Protein AF-A0A2D4RX57-F1 (afdb_monomer)

Foldseek 3Di:
DFFKFKKWALLVVLLVCLCDPVCVVVVVDVHRDDPPDDPVVSSVVVVVLFQVQKWKDFPNHTFRKDWDDWADDPDSVGTIITTITGDDDPPDTPDMDIGTRPSRPDMDDDTDDTDDDDD

Radius of gyration: 15.88 Å; Cα contacts (8 Å, |Δi|>4): 182; chains: 1; bounding box: 38×21×51 Å

Structure (mmCIF, N/CA/C/O backbone):
data_AF-A0A2D4RX57-F1
#
_entry.id   AF-A0A2D4RX57-F1
#
loop_
_atom_site.group_PDB
_atom_site.id
_atom_site.type_symbol
_atom_site.label_atom_id
_atom_site.label_alt_id
_atom_site.label_comp_id
_atom_site.label_asym_id
_atom_site.label_entity_id
_atom_site.label_seq_id
_atom_site.pdbx_PDB_ins_code
_atom_site.Cartn_x
_atom_site.Cartn_y
_atom_site.Cartn_z
_atom_site.occupancy
_atom_site.B_iso_or_equiv
_atom_site.auth_seq_id
_atom_site.auth_comp_id
_atom_site.auth_asym_id
_atom_site.auth_atom_id
_atom_site.pdbx_PDB_model_num
ATOM 1 N N . MET A 1 1 ? -5.435 3.774 20.067 1.00 35.41 1 MET A N 1
ATOM 2 C CA . MET A 1 1 ? -4.399 4.128 19.073 1.00 35.41 1 MET A CA 1
ATOM 3 C C . MET A 1 1 ? -4.013 2.849 18.359 1.00 35.41 1 MET A C 1
ATOM 5 O O . MET A 1 1 ? -3.369 2.008 18.969 1.00 35.41 1 MET A O 1
ATOM 9 N N . VAL A 1 2 ? -4.481 2.662 17.129 1.00 37.44 2 VAL A N 1
ATOM 10 C CA . VAL A 1 2 ? -4.182 1.459 16.347 1.00 37.44 2 VAL A CA 1
ATOM 11 C C . VAL A 1 2 ? -2.914 1.733 15.539 1.00 37.44 2 VAL A C 1
ATOM 13 O O . VAL A 1 2 ? -2.815 2.758 14.877 1.00 37.44 2 VAL A O 1
ATOM 16 N N . ARG A 1 3 ? -1.916 0.858 15.657 1.00 35.69 3 ARG A N 1
ATOM 17 C CA . ARG A 1 3 ? -0.749 0.808 14.766 1.00 35.69 3 ARG A CA 1
ATOM 18 C C . ARG A 1 3 ? -0.836 -0.504 14.000 1.00 35.69 3 ARG A C 1
ATOM 20 O O . ARG A 1 3 ? -1.137 -1.524 14.620 1.00 35.69 3 ARG A O 1
ATOM 27 N N . GLN A 1 4 ? -0.638 -0.472 12.687 1.00 41.41 4 GLN A N 1
ATOM 28 C CA . GLN A 1 4 ? -0.703 -1.657 11.831 1.00 41.41 4 GLN A CA 1
ATOM 29 C C . GLN A 1 4 ? 0.483 -1.689 10.863 1.00 41.41 4 GLN A C 1
ATOM 31 O O . GLN A 1 4 ? 1.049 -0.656 10.518 1.00 41.41 4 GLN A O 1
ATOM 36 N N . ASN A 1 5 ? 0.903 -2.914 10.546 1.00 42.28 5 ASN A N 1
ATOM 37 C CA . ASN A 1 5 ? 2.251 -3.268 10.121 1.00 42.28 5 ASN A CA 1
ATOM 38 C C . ASN A 1 5 ? 2.381 -3.569 8.618 1.00 42.28 5 ASN A C 1
ATOM 40 O O . ASN A 1 5 ? 1.420 -3.713 7.872 1.00 42.28 5 ASN A O 1
ATOM 44 N N . PHE A 1 6 ? 3.658 -3.638 8.266 1.00 36.25 6 PHE A N 1
ATOM 45 C CA . PHE A 1 6 ? 4.376 -3.731 7.003 1.00 36.25 6 PHE A CA 1
ATOM 46 C C . PHE A 1 6 ? 3.762 -4.609 5.898 1.00 36.25 6 PHE A C 1
ATOM 48 O O . PHE A 1 6 ? 3.481 -5.792 6.087 1.00 36.25 6 PHE A O 1
ATOM 55 N N . SER A 1 7 ? 3.660 -4.024 4.703 1.00 44.50 7 SER A N 1
ATOM 56 C CA . SER A 1 7 ? 3.506 -4.748 3.435 1.00 44.50 7 SER A CA 1
ATOM 57 C C . SER A 1 7 ? 4.848 -4.794 2.704 1.00 44.50 7 SER A C 1
ATOM 59 O O . SER A 1 7 ? 5.542 -3.775 2.637 1.00 44.50 7 SER A O 1
ATOM 61 N N . TYR A 1 8 ? 5.209 -5.964 2.176 1.00 48.97 8 TYR A N 1
ATOM 62 C CA . TYR A 1 8 ? 6.420 -6.171 1.376 1.00 48.97 8 TYR A CA 1
ATOM 63 C C . TYR A 1 8 ? 6.091 -5.964 -0.100 1.00 48.97 8 TYR A C 1
ATOM 65 O O . TYR A 1 8 ? 5.162 -6.592 -0.607 1.00 48.97 8 TYR A O 1
ATOM 73 N N . LEU A 1 9 ? 6.853 -5.110 -0.781 1.00 57.84 9 LEU A N 1
ATOM 74 C CA . LEU A 1 9 ? 6.633 -4.761 -2.179 1.00 57.84 9 LEU A CA 1
ATOM 75 C C . LEU A 1 9 ? 7.946 -4.713 -2.960 1.00 57.84 9 LEU A C 1
ATOM 77 O O . LEU A 1 9 ? 8.847 -3.951 -2.622 1.00 57.84 9 LEU A O 1
ATOM 81 N N . TYR A 1 10 ? 8.024 -5.412 -4.090 1.00 63.34 10 TYR A N 1
ATOM 82 C CA . TYR A 1 10 ? 9.090 -5.187 -5.069 1.00 63.34 10 TYR A CA 1
ATOM 83 C C . TYR A 1 10 ? 8.766 -3.966 -5.938 1.00 63.34 10 TYR A C 1
ATOM 85 O O . TYR A 1 10 ? 8.281 -4.100 -7.062 1.00 63.34 10 TYR A O 1
ATOM 93 N N . ILE A 1 11 ? 9.029 -2.762 -5.415 1.00 66.56 11 ILE A N 1
ATOM 94 C CA . ILE A 1 11 ? 8.609 -1.505 -6.059 1.00 66.56 11 ILE A CA 1
ATOM 95 C C . ILE A 1 11 ? 9.183 -1.342 -7.474 1.00 66.56 11 ILE A C 1
ATOM 97 O O . ILE A 1 11 ? 8.511 -0.804 -8.340 1.00 66.56 11 ILE A O 1
ATOM 101 N N . GLN A 1 12 ? 10.369 -1.898 -7.738 1.00 70.06 12 GLN A N 1
ATOM 102 C CA . GLN A 1 12 ? 11.028 -1.873 -9.049 1.00 70.06 12 GLN A CA 1
ATOM 103 C C . GLN A 1 12 ? 10.311 -2.746 -10.087 1.00 70.06 12 GLN A C 1
ATOM 105 O O . GLN A 1 12 ? 10.154 -2.345 -11.237 1.00 70.06 12 GLN A O 1
ATOM 110 N N . LYS A 1 13 ? 9.825 -3.931 -9.688 1.00 74.69 13 LYS A N 1
ATOM 1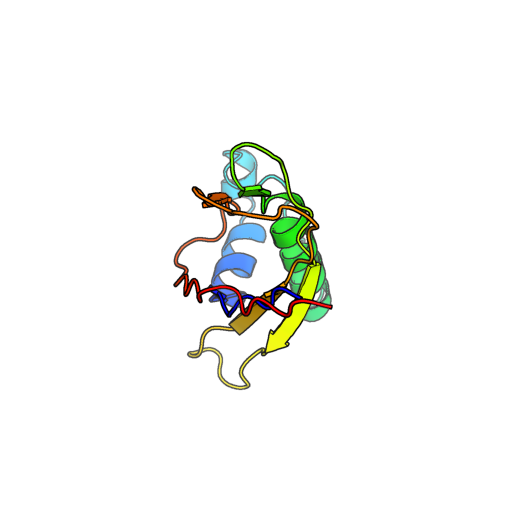11 C CA . LYS A 1 13 ? 9.012 -4.784 -10.572 1.00 74.69 13 LYS A CA 1
ATOM 112 C C . LYS A 1 13 ? 7.671 -4.124 -10.868 1.00 74.69 13 LYS A C 1
ATOM 114 O O . LYS A 1 13 ? 7.198 -4.152 -12.002 1.00 74.69 13 LYS A O 1
ATOM 119 N N . TRP A 1 14 ? 7.086 -3.497 -9.852 1.00 75.81 14 TRP A N 1
ATOM 120 C CA . TRP A 1 14 ? 5.837 -2.765 -9.992 1.00 75.81 14 TRP A CA 1
ATOM 121 C C . TRP A 1 14 ? 5.983 -1.523 -10.883 1.00 75.81 14 TRP A C 1
ATOM 123 O O . TRP A 1 14 ? 5.123 -1.257 -11.725 1.00 75.81 14 TRP A O 1
ATOM 133 N N . GLU A 1 15 ? 7.111 -0.821 -10.767 1.00 77.50 15 GLU A N 1
ATOM 134 C CA . GLU A 1 15 ? 7.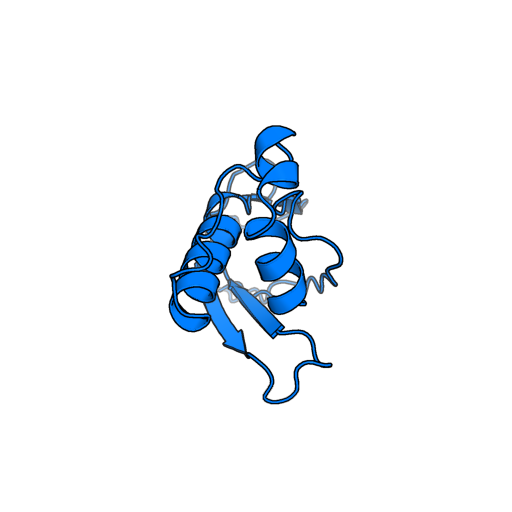506 0.280 -11.644 1.00 77.50 15 GLU A CA 1
ATOM 135 C C . GLU A 1 15 ? 7.676 -0.186 -13.088 1.00 77.50 15 GLU A C 1
ATOM 137 O O . GLU A 1 15 ? 7.096 0.413 -13.992 1.00 77.50 15 GLU A O 1
ATOM 142 N N . ALA A 1 16 ? 8.408 -1.279 -13.317 1.00 78.31 16 ALA A N 1
ATOM 143 C CA . ALA A 1 16 ? 8.586 -1.850 -14.649 1.00 78.31 16 ALA A CA 1
ATOM 144 C C . ALA A 1 16 ? 7.239 -2.202 -15.305 1.00 78.31 16 ALA A C 1
ATOM 146 O O . ALA A 1 16 ? 7.044 -1.941 -16.491 1.00 78.31 16 ALA A O 1
ATOM 147 N N . HIS A 1 17 ? 6.283 -2.718 -14.526 1.00 79.94 17 HIS A N 1
ATOM 148 C CA . HIS A 1 17 ? 4.927 -2.987 -15.003 1.00 79.94 17 HIS A CA 1
ATOM 149 C C . HIS A 1 17 ? 4.171 -1.700 -15.384 1.00 79.94 17 HIS A C 1
ATOM 151 O O . HIS A 1 17 ? 3.554 -1.649 -16.442 1.00 79.94 17 HIS A O 1
ATOM 157 N N . HIS A 1 18 ? 4.285 -0.627 -14.592 1.00 79.81 18 HIS A N 1
ATOM 158 C CA . HIS A 1 18 ? 3.659 0.673 -14.888 1.00 79.81 18 HIS A CA 1
ATOM 159 C C . HIS A 1 18 ? 4.339 1.458 -16.017 1.00 79.81 18 HIS A C 1
ATOM 161 O O . HIS A 1 18 ? 3.737 2.374 -16.576 1.00 79.81 18 HIS A O 1
ATOM 167 N N . ARG A 1 19 ? 5.580 1.121 -16.372 1.00 80.25 19 ARG A N 1
ATOM 168 C CA . ARG A 1 19 ? 6.273 1.656 -17.555 1.00 8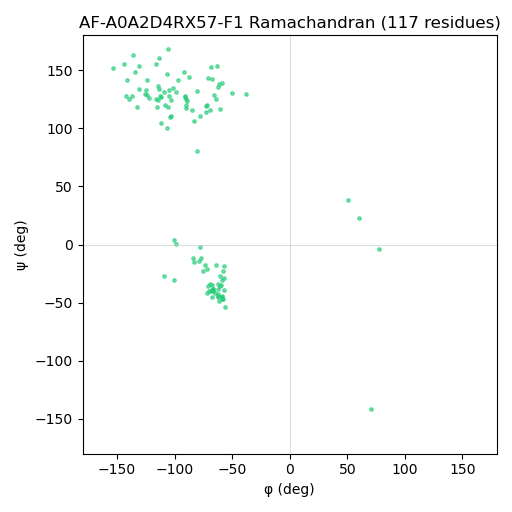0.25 19 ARG A CA 1
ATOM 169 C C . ARG A 1 19 ? 5.920 0.895 -18.838 1.00 80.25 19 ARG A C 1
ATOM 171 O O . ARG A 1 19 ? 6.238 1.364 -19.928 1.00 80.25 19 ARG A O 1
ATOM 178 N N . ASN A 1 20 ? 5.260 -0.261 -18.732 1.00 80.62 20 ASN A N 1
ATOM 179 C CA . ASN A 1 20 ? 4.856 -1.051 -19.886 1.00 80.62 20 ASN A CA 1
ATOM 180 C C . ASN A 1 20 ? 3.598 -0.453 -20.546 1.00 80.62 20 ASN A C 1
ATOM 182 O O . ASN A 1 20 ? 2.492 -0.519 -20.011 1.00 80.62 20 ASN A O 1
ATOM 186 N N . VAL A 1 21 ? 3.775 0.103 -21.745 1.00 74.12 21 VAL A N 1
ATOM 187 C CA . VAL A 1 21 ? 2.695 0.706 -22.542 1.00 74.12 21 VAL A CA 1
ATOM 188 C C . VAL A 1 21 ? 1.625 -0.320 -22.935 1.00 74.12 21 VAL A C 1
ATOM 190 O O . VAL A 1 21 ? 0.446 0.020 -22.970 1.00 74.12 21 VAL A O 1
ATOM 193 N N . GLU A 1 22 ? 1.993 -1.578 -23.180 1.00 76.81 22 GLU A N 1
ATOM 194 C CA . GLU A 1 22 ? 1.036 -2.636 -23.531 1.00 76.81 22 GLU A CA 1
ATOM 195 C C . GLU A 1 22 ? 0.114 -2.981 -22.357 1.00 76.81 22 GLU A C 1
ATOM 197 O O . GLU A 1 22 ? -1.090 -3.138 -22.554 1.00 76.81 22 GLU A O 1
ATOM 202 N N . ALA A 1 23 ? 0.645 -3.012 -21.128 1.00 71.94 23 ALA A N 1
ATOM 203 C CA . ALA A 1 23 ? -0.160 -3.221 -19.921 1.00 71.94 23 ALA A CA 1
ATOM 204 C C . ALA A 1 23 ? -1.213 -2.112 -19.753 1.00 71.94 23 ALA A C 1
ATOM 206 O O . ALA A 1 23 ? -2.347 -2.363 -19.349 1.00 71.94 23 ALA A O 1
ATOM 207 N N . TRP A 1 24 ? -0.882 -0.875 -20.122 1.00 74.38 24 TRP A N 1
ATOM 208 C CA . TRP A 1 24 ? -1.852 0.219 -20.110 1.00 74.38 24 TRP A CA 1
ATOM 209 C C . TRP A 1 24 ? -2.892 0.112 -21.220 1.00 74.38 24 TRP A C 1
ATOM 211 O O . TRP A 1 24 ? -4.078 0.326 -20.972 1.00 74.38 24 TRP A O 1
ATOM 221 N N . LEU A 1 25 ? -2.478 -0.263 -22.434 1.00 71.88 25 LEU A N 1
ATOM 222 C CA . LEU A 1 25 ? -3.402 -0.488 -23.549 1.00 71.88 25 LEU A CA 1
ATOM 223 C C . LEU A 1 25 ? -4.422 -1.590 -23.226 1.00 71.88 25 LEU A C 1
ATOM 225 O O . LEU A 1 25 ? -5.587 -1.479 -23.607 1.00 71.88 25 LEU A O 1
ATOM 229 N N . MET A 1 26 ? -4.005 -2.609 -22.472 1.00 78.44 26 MET A N 1
ATOM 230 C CA . MET A 1 26 ? -4.871 -3.682 -21.975 1.00 78.44 26 MET A CA 1
ATOM 231 C C . MET A 1 26 ? -5.721 -3.279 -20.759 1.00 78.44 26 MET A C 1
ATOM 233 O O . MET A 1 26 ? -6.577 -4.049 -20.332 1.00 78.44 26 MET A O 1
ATOM 237 N N . ARG A 1 27 ? -5.561 -2.046 -20.254 1.00 65.69 27 ARG A N 1
ATOM 238 C CA . ARG A 1 27 ? -6.170 -1.526 -19.016 1.00 65.69 27 ARG A CA 1
ATOM 239 C C . ARG A 1 27 ? -5.778 -2.304 -17.761 1.00 65.69 27 ARG A C 1
ATOM 241 O O . ARG A 1 27 ? -6.482 -2.226 -16.755 1.00 65.69 27 ARG A O 1
ATOM 248 N N . ASP A 1 28 ? -4.653 -3.006 -17.807 1.00 66.94 28 ASP A N 1
ATOM 249 C CA . ASP A 1 28 ? -4.100 -3.666 -16.632 1.00 66.94 28 ASP A CA 1
ATOM 250 C C . ASP A 1 28 ? -3.547 -2.622 -15.660 1.00 66.94 28 ASP A C 1
ATOM 252 O O . ASP A 1 28 ? -3.743 -2.758 -14.459 1.00 66.94 28 ASP A O 1
ATOM 256 N N . VAL A 1 29 ? -2.958 -1.528 -16.162 1.00 67.94 29 VAL A N 1
ATOM 257 C CA . VAL A 1 29 ? -2.568 -0.353 -15.360 1.00 67.94 29 VAL A CA 1
ATOM 258 C C . VAL A 1 29 ? -3.385 0.880 -15.759 1.00 67.94 29 VAL A C 1
ATOM 260 O O . VAL A 1 29 ? -3.575 1.155 -16.940 1.00 67.94 29 VAL A O 1
ATOM 263 N N . GLU A 1 30 ? -3.862 1.662 -14.784 1.00 67.06 30 GLU A N 1
ATOM 264 C CA . GLU A 1 30 ? -4.678 2.866 -15.048 1.00 67.06 30 GLU A CA 1
ATOM 265 C C . GLU A 1 30 ? -3.847 4.059 -15.555 1.00 67.06 30 GLU A C 1
ATOM 267 O O . GLU A 1 30 ? -4.374 4.959 -16.212 1.00 67.06 30 GLU A O 1
ATOM 272 N N . LYS A 1 31 ? -2.538 4.072 -15.269 1.00 69.12 31 LYS A N 1
ATOM 273 C CA . LYS A 1 31 ? -1.619 5.167 -15.602 1.00 69.12 31 LYS A CA 1
ATOM 274 C C . LYS A 1 31 ? -0.256 4.614 -16.021 1.00 69.12 31 LYS A C 1
ATOM 276 O O . LYS A 1 31 ? 0.343 3.848 -15.272 1.00 69.12 31 LYS A O 1
ATOM 281 N N . VAL A 1 32 ? 0.247 5.047 -17.181 1.00 76.88 32 VAL A N 1
ATOM 282 C CA . VAL A 1 32 ? 1.634 4.775 -17.602 1.00 76.88 32 VAL A CA 1
ATOM 283 C C . VAL A 1 32 ? 2.570 5.760 -16.928 1.00 76.88 32 VAL A C 1
ATOM 285 O O . VAL A 1 32 ? 2.351 6.973 -16.962 1.00 76.88 32 VAL A O 1
ATOM 288 N N . ILE A 1 33 ? 3.647 5.239 -16.357 1.00 78.50 33 ILE A N 1
ATOM 289 C CA . ILE A 1 33 ? 4.786 6.039 -15.929 1.00 78.50 33 ILE A CA 1
ATOM 290 C C . ILE A 1 33 ? 5.713 6.234 -17.135 1.00 78.50 33 ILE A C 1
ATOM 292 O O . ILE A 1 33 ? 6.272 5.270 -17.653 1.00 78.50 33 ILE A O 1
ATOM 296 N N . SER A 1 34 ? 5.877 7.481 -17.592 1.00 74.19 34 SER A N 1
ATOM 297 C CA . SER A 1 34 ? 6.768 7.806 -18.719 1.00 74.19 34 SER A CA 1
ATOM 298 C C . SER A 1 34 ? 8.210 7.385 -18.428 1.00 74.19 34 SER A C 1
ATOM 300 O O . SER A 1 34 ? 8.713 7.624 -17.332 1.00 74.19 34 SER A O 1
ATOM 302 N N . SER A 1 35 ? 8.910 6.819 -19.415 1.00 72.56 35 SER A N 1
ATOM 303 C CA . SER A 1 35 ? 10.341 6.478 -19.332 1.00 72.56 35 SER A CA 1
ATOM 304 C C . SER A 1 35 ? 11.246 7.672 -19.007 1.00 72.56 35 SER A C 1
ATOM 306 O O . SER A 1 35 ? 12.370 7.470 -18.565 1.00 72.56 35 SER A O 1
ATOM 308 N N . GLU A 1 36 ? 10.762 8.899 -19.205 1.00 74.94 36 GLU A N 1
ATOM 309 C CA . GLU A 1 36 ? 11.531 10.134 -19.022 1.00 74.94 36 GLU A CA 1
ATOM 310 C C . GLU A 1 36 ? 11.594 10.620 -17.567 1.00 74.94 36 GLU A C 1
ATOM 312 O O . GLU A 1 36 ? 12.434 11.459 -17.245 1.00 74.94 36 GLU A O 1
ATOM 317 N N . ILE A 1 37 ? 10.735 10.104 -16.677 1.00 78.25 37 ILE A N 1
ATOM 318 C CA . ILE A 1 37 ? 10.748 10.510 -15.265 1.00 78.25 37 ILE A CA 1
ATOM 319 C C . ILE A 1 37 ? 11.720 9.668 -14.439 1.00 78.25 37 ILE A C 1
ATOM 321 O O . ILE A 1 37 ? 11.852 8.452 -14.636 1.00 78.25 37 ILE A O 1
ATOM 325 N N . SER A 1 38 ? 12.361 10.313 -13.465 1.00 78.50 38 SER A N 1
ATOM 326 C CA . SER A 1 38 ? 13.333 9.668 -12.582 1.00 78.50 38 SER A CA 1
ATOM 327 C C . SER A 1 38 ? 12.693 8.557 -11.740 1.00 78.50 38 SER A C 1
ATOM 329 O O . SER A 1 38 ? 11.510 8.619 -11.400 1.00 78.50 38 SER A O 1
ATOM 331 N N . SER A 1 39 ? 13.475 7.557 -11.320 1.00 70.62 39 SER A N 1
ATOM 332 C CA . SER A 1 39 ? 12.987 6.477 -10.440 1.00 70.62 39 SER A CA 1
ATOM 333 C C . SER A 1 39 ? 12.396 7.003 -9.126 1.00 70.62 39 SER A C 1
ATOM 335 O O . SER A 1 39 ? 11.474 6.411 -8.567 1.00 70.62 39 SER A O 1
ATOM 337 N N . LYS A 1 40 ? 12.877 8.156 -8.640 1.00 71.44 40 LYS A N 1
ATOM 338 C CA . LYS A 1 40 ? 12.326 8.823 -7.454 1.00 71.44 40 LYS A CA 1
ATOM 339 C C . LYS A 1 40 ? 10.910 9.349 -7.706 1.00 71.44 40 LYS A C 1
ATOM 341 O O . LYS A 1 40 ? 10.032 9.148 -6.874 1.00 71.44 40 LYS A O 1
ATOM 346 N N . GLU A 1 41 ? 10.677 10.004 -8.840 1.00 74.75 41 GLU A N 1
ATOM 347 C CA . GLU A 1 41 ? 9.345 10.493 -9.226 1.00 74.75 41 GLU A CA 1
ATOM 348 C C . GLU A 1 41 ? 8.389 9.338 -9.534 1.00 74.75 41 GLU A C 1
ATOM 350 O O . GLU A 1 41 ? 7.238 9.362 -9.100 1.00 74.75 41 GLU A O 1
ATOM 355 N N . ALA A 1 42 ? 8.880 8.295 -10.207 1.00 75.88 42 ALA A N 1
ATOM 356 C CA . ALA A 1 42 ? 8.127 7.071 -10.452 1.00 75.88 42 ALA A CA 1
ATOM 357 C C . ALA A 1 42 ? 7.681 6.409 -9.144 1.00 75.88 42 ALA A C 1
ATOM 359 O O . ALA A 1 42 ? 6.507 6.081 -8.991 1.00 75.88 42 ALA A O 1
ATOM 360 N N . SER A 1 43 ? 8.585 6.303 -8.166 1.00 74.19 43 SER A N 1
ATOM 361 C CA . SER A 1 43 ? 8.262 5.786 -6.834 1.00 74.19 43 SER A CA 1
ATOM 362 C C . SER A 1 43 ? 7.164 6.610 -6.157 1.00 74.19 43 SER A C 1
ATOM 364 O O . SER A 1 43 ? 6.221 6.031 -5.629 1.00 74.19 43 SER A O 1
ATOM 366 N N . THR A 1 44 ? 7.226 7.945 -6.215 1.00 77.06 44 THR A N 1
ATOM 367 C CA . THR A 1 44 ? 6.168 8.819 -5.671 1.00 77.06 44 THR A CA 1
ATOM 368 C C . THR A 1 44 ? 4.809 8.538 -6.311 1.00 77.06 44 THR A C 1
ATOM 370 O O . THR A 1 44 ? 3.828 8.354 -5.596 1.00 77.06 44 THR A O 1
ATOM 373 N N . ILE A 1 45 ? 4.748 8.429 -7.640 1.00 80.44 45 ILE A N 1
ATOM 374 C CA . IL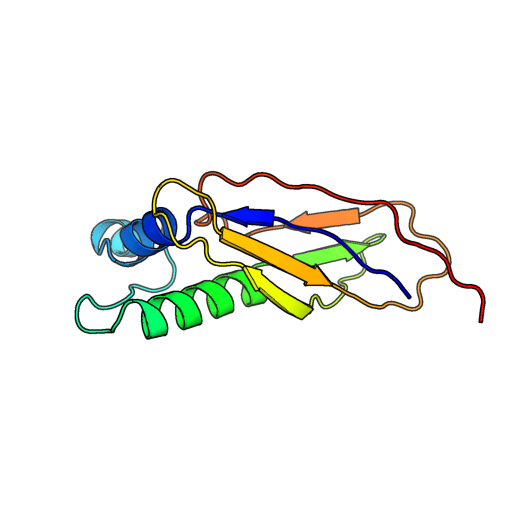E A 1 45 ? 3.501 8.131 -8.362 1.00 80.44 45 ILE A CA 1
ATOM 375 C C . ILE A 1 45 ? 2.952 6.754 -7.975 1.00 80.44 45 ILE A C 1
ATOM 377 O O . ILE A 1 45 ? 1.753 6.611 -7.748 1.00 80.44 45 ILE A O 1
ATOM 381 N N . LEU A 1 46 ? 3.810 5.738 -7.868 1.00 80.38 46 LEU A N 1
ATOM 382 C CA . LEU A 1 46 ? 3.398 4.399 -7.440 1.00 80.38 46 LEU A CA 1
ATOM 383 C C . LEU A 1 46 ? 2.844 4.401 -6.015 1.00 80.38 46 LEU A C 1
ATOM 385 O O . LEU A 1 46 ? 1.857 3.730 -5.731 1.00 80.38 46 LEU A O 1
ATOM 389 N N . LEU A 1 47 ? 3.437 5.184 -5.116 1.00 79.44 47 LEU A N 1
ATOM 390 C CA . LEU A 1 47 ? 2.938 5.329 -3.749 1.00 79.44 47 LEU A CA 1
ATOM 391 C C . LEU A 1 47 ? 1.576 6.028 -3.714 1.00 79.44 47 LEU A C 1
ATOM 393 O O . LEU A 1 47 ? 0.710 5.624 -2.941 1.00 79.44 47 LEU A O 1
ATOM 397 N N . GLU A 1 48 ? 1.355 7.032 -4.563 1.00 81.25 48 GLU A N 1
ATOM 398 C CA . GLU A 1 48 ? 0.039 7.659 -4.720 1.00 81.25 48 GLU A CA 1
ATOM 399 C C . GLU A 1 48 ? -1.002 6.657 -5.231 1.00 81.25 48 GLU A C 1
ATOM 401 O O . GLU A 1 48 ? -2.097 6.576 -4.674 1.00 81.25 48 GLU A O 1
ATOM 406 N N . ILE A 1 49 ? -0.656 5.856 -6.246 1.00 83.69 49 ILE A N 1
ATOM 407 C CA . ILE A 1 49 ? -1.521 4.786 -6.766 1.00 83.69 49 ILE A CA 1
ATOM 408 C C . ILE A 1 49 ? -1.850 3.793 -5.650 1.00 83.69 49 ILE A C 1
ATOM 410 O O . ILE A 1 49 ? -3.022 3.479 -5.442 1.00 83.69 49 ILE A O 1
ATOM 414 N N . LEU A 1 50 ? -0.840 3.354 -4.889 1.00 83.88 50 LEU A N 1
ATOM 415 C CA . LEU A 1 50 ? -1.030 2.439 -3.769 1.00 83.88 50 LEU A CA 1
ATOM 416 C C . LEU A 1 50 ? -2.030 2.999 -2.765 1.00 83.88 50 LEU A C 1
ATOM 418 O O . LEU A 1 50 ? -2.990 2.316 -2.432 1.00 83.88 50 LEU A O 1
ATOM 422 N N . ILE A 1 51 ? -1.819 4.222 -2.277 1.00 81.94 51 ILE A N 1
ATOM 423 C CA . ILE A 1 51 ? -2.673 4.821 -1.246 1.00 81.94 51 ILE A CA 1
ATOM 424 C C . ILE A 1 51 ? -4.105 4.987 -1.764 1.00 81.94 51 ILE A C 1
ATOM 426 O O . ILE A 1 51 ? -5.047 4.643 -1.055 1.00 81.94 51 ILE A O 1
ATOM 430 N N . ASN A 1 52 ? -4.272 5.477 -2.993 1.00 84.25 52 ASN A N 1
ATOM 431 C CA . ASN A 1 52 ? -5.589 5.785 -3.550 1.00 84.25 52 ASN A CA 1
ATOM 432 C C . ASN A 1 52 ? -6.427 4.537 -3.840 1.00 84.25 52 ASN A C 1
ATOM 434 O O . ASN A 1 52 ? -7.648 4.578 -3.706 1.00 84.25 52 ASN A O 1
ATOM 438 N N . GLN A 1 53 ? -5.779 3.441 -4.234 1.00 86.94 53 GLN A N 1
ATOM 439 C CA . GLN A 1 53 ? -6.441 2.179 -4.565 1.00 86.94 53 GLN A CA 1
ATOM 440 C C . GLN A 1 53 ? -6.403 1.165 -3.408 1.00 86.94 53 GLN A C 1
ATOM 442 O O . GLN A 1 53 ? -6.910 0.051 -3.548 1.00 86.94 53 GLN A O 1
ATOM 447 N N . THR A 1 54 ? -5.812 1.525 -2.261 1.00 86.69 54 THR A N 1
ATOM 448 C CA . THR A 1 54 ? -5.879 0.703 -1.051 1.00 86.69 54 THR A CA 1
ATOM 449 C C . THR A 1 54 ? -7.089 1.102 -0.218 1.00 86.69 54 THR A C 1
ATOM 451 O O . THR A 1 54 ? -7.163 2.208 0.317 1.00 86.69 54 THR A O 1
ATOM 454 N N . HIS A 1 55 ? -8.021 0.170 -0.037 1.00 88.12 55 HIS A N 1
ATOM 455 C CA . HIS A 1 55 ? -9.227 0.388 0.754 1.00 88.12 55 HIS A CA 1
ATOM 456 C C . HIS A 1 55 ? -9.234 -0.523 1.977 1.00 88.12 55 HIS A C 1
ATOM 458 O O . HIS A 1 55 ? -9.270 -1.749 1.860 1.00 88.12 55 HIS A O 1
ATOM 464 N N . LEU A 1 56 ? -9.231 0.085 3.163 1.00 87.62 56 LEU A N 1
ATOM 465 C CA . LEU A 1 56 ? -9.443 -0.611 4.424 1.00 87.62 56 LEU A CA 1
ATOM 466 C C . LEU A 1 56 ? -10.895 -0.444 4.852 1.00 87.62 56 LEU A C 1
ATOM 468 O O . LEU A 1 56 ? -11.405 0.675 4.916 1.00 87.62 56 LEU A O 1
ATOM 472 N N . GLN A 1 57 ? -11.539 -1.546 5.215 1.00 88.94 57 GLN A N 1
ATOM 473 C CA . GLN A 1 57 ? -12.828 -1.515 5.894 1.00 88.94 57 GLN A CA 1
ATOM 474 C C . GLN A 1 57 ? -12.738 -2.282 7.206 1.00 88.94 57 GLN A C 1
ATOM 476 O O . GLN A 1 57 ? -12.100 -3.334 7.269 1.00 88.94 57 GLN A O 1
ATOM 481 N N . ALA A 1 58 ? -13.403 -1.774 8.240 1.00 86.88 58 ALA A N 1
ATOM 482 C CA . ALA A 1 58 ? -13.676 -2.529 9.453 1.00 86.88 58 ALA A CA 1
ATOM 483 C C . ALA A 1 58 ? -15.181 -2.566 9.688 1.00 86.88 58 ALA A C 1
ATOM 485 O O . ALA A 1 58 ? -15.829 -1.520 9.704 1.00 86.88 58 ALA A O 1
ATOM 486 N N . ASP A 1 59 ? -15.735 -3.766 9.843 1.00 86.81 59 ASP A N 1
ATOM 487 C CA . ASP A 1 59 ? -17.178 -3.982 10.009 1.00 86.81 59 ASP A CA 1
ATOM 488 C C . ASP A 1 59 ? -18.021 -3.276 8.926 1.00 86.81 59 ASP A C 1
ATOM 490 O O . ASP A 1 59 ? -19.081 -2.715 9.194 1.00 86.81 59 ASP A O 1
ATOM 494 N N . GLY A 1 60 ? -17.514 -3.281 7.687 1.00 86.25 60 GLY A N 1
ATOM 495 C CA . GLY A 1 60 ? -18.130 -2.644 6.517 1.00 86.25 60 GLY A CA 1
ATOM 496 C C . GLY A 1 60 ? -17.965 -1.121 6.441 1.00 86.25 60 GLY A C 1
ATOM 497 O O . GLY A 1 60 ? -18.362 -0.514 5.448 1.00 86.25 60 GLY A O 1
ATOM 498 N N . LEU A 1 61 ? -17.364 -0.484 7.450 1.00 88.44 61 LEU A N 1
ATOM 499 C CA . LEU A 1 61 ? -17.072 0.947 7.438 1.00 88.44 61 LEU A CA 1
ATOM 500 C C . LEU A 1 61 ? -15.693 1.199 6.838 1.00 88.44 61 LEU A C 1
ATOM 502 O O . LEU A 1 61 ? -14.694 0.671 7.325 1.00 88.44 61 LEU A O 1
ATOM 506 N N . SER A 1 62 ? -15.635 2.045 5.810 1.00 89.25 62 SER A N 1
ATOM 507 C CA . SER A 1 62 ? -14.372 2.490 5.221 1.00 89.25 62 SER A CA 1
ATOM 508 C C . SER A 1 62 ? -13.566 3.292 6.240 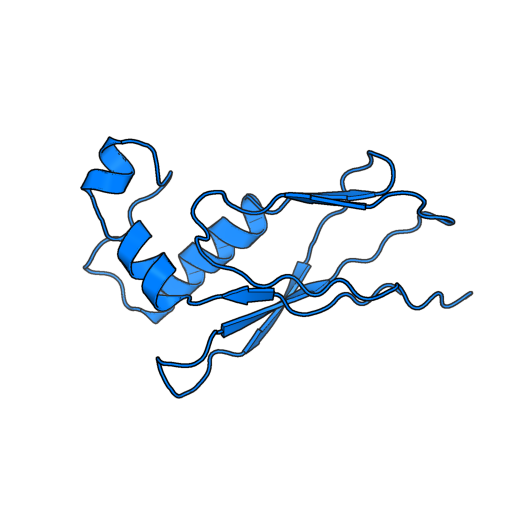1.00 89.25 62 SER A C 1
ATOM 510 O O . SER A 1 62 ? -14.050 4.285 6.786 1.00 89.25 62 SER A O 1
ATOM 512 N N . ILE A 1 63 ? -12.324 2.877 6.473 1.00 86.81 63 ILE A N 1
ATOM 513 C CA . ILE A 1 63 ? -11.386 3.560 7.358 1.00 86.81 63 ILE A CA 1
ATOM 514 C C . ILE A 1 63 ? -10.260 4.156 6.505 1.00 86.81 63 ILE A C 1
ATOM 516 O O . ILE A 1 63 ? -9.616 3.421 5.755 1.00 86.81 63 ILE A O 1
ATOM 520 N N . PRO A 1 64 ? -9.966 5.463 6.627 1.00 83.94 64 PRO A N 1
ATOM 521 C CA . PRO A 1 64 ? -8.852 6.062 5.907 1.00 83.94 64 PRO A CA 1
ATOM 522 C C . PRO A 1 64 ? -7.519 5.493 6.405 1.00 83.94 64 PRO A C 1
ATOM 524 O O . PRO A 1 64 ? -7.239 5.490 7.607 1.00 83.94 64 PRO A O 1
ATOM 527 N N . LEU A 1 65 ? -6.685 5.033 5.475 1.00 83.69 65 LEU A N 1
ATOM 528 C CA . LEU A 1 65 ? -5.300 4.648 5.731 1.00 83.69 65 LEU A CA 1
ATOM 529 C C . LEU A 1 65 ? -4.369 5.836 5.501 1.00 83.69 65 LEU A C 1
ATOM 531 O O . LEU A 1 65 ? -4.601 6.676 4.633 1.00 83.69 65 LEU A O 1
ATOM 535 N N . LYS A 1 66 ? -3.281 5.879 6.263 1.00 81.88 66 LYS A N 1
ATOM 536 C CA . LYS A 1 66 ? -2.196 6.837 6.093 1.00 81.88 66 LYS A CA 1
ATOM 537 C C . LYS A 1 66 ? -0.883 6.087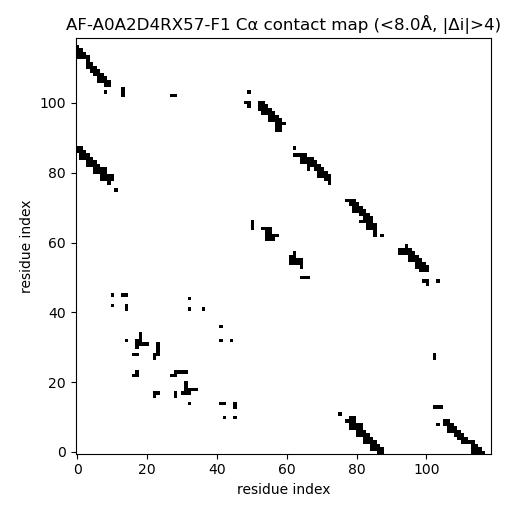 5.923 1.00 81.88 66 LYS A C 1
ATOM 539 O O . LYS A 1 66 ? -0.524 5.272 6.768 1.00 81.88 66 LYS A O 1
ATOM 544 N N . LEU A 1 67 ? -0.135 6.414 4.875 1.00 79.38 67 LEU A N 1
ATOM 545 C CA . LEU A 1 67 ? 1.252 5.977 4.741 1.00 79.38 67 LEU A CA 1
ATOM 546 C C . LEU A 1 67 ? 2.123 6.737 5.745 1.00 79.38 67 LEU A C 1
ATOM 548 O O . LEU A 1 67 ? 2.163 7.968 5.733 1.00 79.38 67 LEU A O 1
ATOM 552 N N . THR A 1 68 ? 2.781 6.009 6.642 1.00 77.25 68 THR A N 1
ATOM 553 C CA . THR A 1 68 ? 3.606 6.597 7.708 1.00 77.25 68 THR A CA 1
ATOM 554 C C . THR A 1 68 ? 5.089 6.378 7.497 1.00 77.25 68 THR A C 1
ATOM 556 O O . THR A 1 68 ? 5.882 7.204 7.947 1.00 77.25 68 THR A O 1
ATOM 559 N N . ASN A 1 69 ? 5.477 5.307 6.804 1.00 72.50 69 ASN A N 1
ATOM 560 C CA . ASN A 1 69 ? 6.876 5.043 6.510 1.00 72.50 69 ASN A CA 1
ATOM 561 C C . ASN A 1 69 ? 7.053 4.200 5.243 1.00 72.50 69 ASN A C 1
ATOM 563 O O . ASN A 1 69 ? 6.204 3.372 4.902 1.00 72.50 69 ASN A O 1
ATOM 567 N N . ILE A 1 70 ? 8.198 4.401 4.597 1.00 74.56 70 ILE A N 1
ATOM 568 C CA . ILE A 1 70 ? 8.666 3.664 3.429 1.00 74.56 70 ILE A CA 1
ATOM 569 C C . ILE A 1 70 ? 10.117 3.295 3.706 1.00 74.56 70 ILE A C 1
ATOM 571 O O . ILE A 1 70 ? 10.967 4.170 3.858 1.00 74.56 70 ILE A O 1
ATOM 575 N N . ILE A 1 71 ? 10.405 2.003 3.754 1.00 75.56 71 ILE A N 1
ATOM 576 C CA . ILE A 1 71 ? 11.765 1.491 3.872 1.00 75.56 71 ILE A CA 1
ATOM 577 C C . ILE A 1 71 ? 12.117 0.917 2.507 1.00 75.56 71 ILE A C 1
ATOM 579 O O . ILE A 1 71 ? 11.666 -0.170 2.158 1.00 75.56 71 ILE A O 1
ATOM 583 N N . VAL A 1 72 ? 12.873 1.677 1.718 1.00 70.56 72 VAL A N 1
ATOM 584 C CA . VAL A 1 72 ? 13.430 1.188 0.453 1.00 70.56 72 VAL A CA 1
ATOM 585 C C . VAL A 1 72 ? 14.798 0.580 0.762 1.00 70.56 72 VAL A C 1
ATOM 587 O O . VAL A 1 72 ? 15.650 1.291 1.304 1.00 70.56 72 VAL A O 1
ATOM 590 N N . PRO A 1 73 ? 15.019 -0.711 0.489 1.00 68.75 73 PRO A N 1
ATOM 591 C CA . PRO A 1 73 ? 16.309 -1.332 0.723 1.00 68.75 73 PRO A CA 1
ATOM 592 C C . PRO A 1 73 ? 17.363 -0.790 -0.243 1.00 68.75 73 PRO A C 1
ATOM 594 O O . PRO A 1 73 ? 17.066 -0.353 -1.352 1.00 68.75 73 PRO A O 1
ATOM 597 N N . SER A 1 74 ? 18.620 -0.831 0.194 1.00 66.56 74 SER A N 1
ATOM 598 C CA . SER A 1 74 ? 19.778 -0.446 -0.617 1.00 66.56 74 SER A CA 1
ATOM 599 C C . SER A 1 74 ? 20.104 -1.454 -1.722 1.00 66.56 74 SER A C 1
ATOM 601 O O . SER A 1 74 ? 20.781 -1.102 -2.683 1.00 66.56 74 SER A O 1
ATOM 603 N N . GLU A 1 75 ? 19.640 -2.697 -1.584 1.00 70.56 75 GLU A N 1
ATOM 604 C CA . GLU A 1 75 ? 19.814 -3.767 -2.566 1.00 70.56 75 GLU A CA 1
ATOM 605 C C . GLU A 1 75 ? 18.502 -4.025 -3.319 1.00 70.56 75 GLU A C 1
ATOM 607 O O . GLU A 1 75 ? 17.453 -4.203 -2.703 1.00 70.56 75 GLU A O 1
ATOM 612 N N . GLU A 1 76 ? 18.568 -4.117 -4.650 1.00 64.25 76 GLU A N 1
ATOM 613 C CA . GLU A 1 76 ? 17.406 -4.358 -5.530 1.00 64.25 76 GLU A CA 1
ATOM 614 C C . GLU A 1 76 ? 16.729 -5.724 -5.316 1.00 64.25 76 GLU A C 1
ATOM 616 O O . GLU A 1 76 ? 15.587 -5.953 -5.709 1.00 64.25 76 GLU A O 1
ATOM 621 N N . THR A 1 77 ? 17.425 -6.660 -4.676 1.00 67.81 77 THR A N 1
ATOM 622 C CA . THR A 1 77 ? 16.921 -8.008 -4.386 1.00 67.81 77 THR A CA 1
ATOM 623 C C . THR A 1 77 ? 15.977 -8.047 -3.186 1.00 67.81 77 THR A C 1
ATOM 625 O O . THR A 1 77 ? 15.268 -9.040 -2.995 1.00 67.81 77 THR A O 1
ATOM 628 N N . GLN A 1 78 ? 15.944 -6.984 -2.380 1.00 68.31 78 GLN A N 1
ATOM 629 C CA . GLN A 1 78 ? 15.110 -6.904 -1.192 1.00 68.31 78 GLN A CA 1
ATOM 630 C C . GLN A 1 78 ? 13.804 -6.149 -1.490 1.00 68.31 78 GLN A C 1
ATOM 632 O O . GLN A 1 78 ? 13.800 -5.165 -2.231 1.00 68.31 78 GLN A O 1
ATOM 637 N N . PRO A 1 79 ? 12.669 -6.588 -0.923 1.00 67.94 79 PRO A N 1
ATOM 638 C CA . PRO A 1 79 ? 11.413 -5.864 -1.056 1.00 67.94 79 PRO A CA 1
ATOM 639 C C . PRO A 1 79 ? 11.442 -4.557 -0.249 1.00 67.94 79 PRO A C 1
ATOM 641 O O . PRO A 1 79 ? 11.953 -4.507 0.868 1.00 67.94 79 PRO A O 1
ATOM 644 N N . SER A 1 80 ? 10.820 -3.510 -0.781 1.00 73.62 80 SER A N 1
ATOM 645 C CA . SER A 1 80 ? 10.479 -2.299 -0.037 1.00 73.62 80 SER A CA 1
ATOM 646 C C . SER A 1 80 ? 9.413 -2.596 1.014 1.00 73.62 80 SER A C 1
ATOM 648 O O . SER A 1 80 ? 8.477 -3.356 0.760 1.00 73.62 80 SER A O 1
ATOM 650 N N . HIS A 1 81 ? 9.518 -1.966 2.184 1.00 73.06 81 HIS A N 1
ATOM 651 C CA . HIS A 1 81 ? 8.515 -2.079 3.237 1.00 73.06 81 HIS A CA 1
ATOM 652 C C . HIS A 1 81 ? 7.673 -0.813 3.298 1.00 73.06 81 HIS A C 1
ATOM 654 O O . HIS A 1 81 ? 8.197 0.293 3.435 1.00 73.06 81 HIS A O 1
ATOM 660 N N . LEU A 1 82 ? 6.358 -0.985 3.264 1.00 75.31 82 LEU A N 1
ATOM 661 C CA . LEU A 1 82 ? 5.396 0.106 3.355 1.00 75.31 82 LEU A CA 1
ATOM 662 C C . LEU A 1 82 ? 4.597 -0.044 4.642 1.00 75.31 82 LEU A C 1
ATOM 664 O O . LEU A 1 82 ? 3.997 -1.093 4.882 1.00 75.31 82 LEU A O 1
ATOM 668 N N . ILE A 1 83 ? 4.606 0.996 5.477 1.00 75.75 83 ILE A N 1
ATOM 669 C CA . ILE A 1 83 ? 3.822 1.037 6.714 1.00 75.75 83 ILE A CA 1
ATOM 670 C C . ILE A 1 83 ? 2.598 1.915 6.485 1.00 75.75 83 ILE A C 1
ATOM 672 O O . ILE A 1 83 ? 2.709 3.135 6.344 1.00 75.75 83 ILE A O 1
ATOM 676 N N . LEU A 1 84 ? 1.431 1.277 6.465 1.00 76.06 84 LEU A N 1
ATOM 677 C CA . LEU A 1 84 ? 0.131 1.928 6.393 1.00 76.06 84 LEU A CA 1
ATOM 678 C C . LEU A 1 84 ? -0.527 1.834 7.773 1.00 76.06 84 LEU A C 1
ATOM 680 O O . LEU A 1 84 ? -0.798 0.744 8.270 1.00 76.06 84 LEU A O 1
ATOM 684 N N . GLU A 1 85 ? -0.793 2.977 8.397 1.00 78.00 85 GLU A N 1
ATOM 685 C CA . GLU A 1 85 ? -1.441 3.053 9.705 1.00 78.00 85 GLU A CA 1
ATOM 686 C C . GLU A 1 85 ? -2.794 3.755 9.610 1.00 78.00 85 GLU A C 1
ATOM 688 O O . GLU A 1 85 ? -3.040 4.590 8.740 1.00 78.00 85 GLU A O 1
ATOM 693 N N . THR A 1 86 ? -3.678 3.457 10.558 1.00 78.75 86 THR A N 1
ATOM 694 C CA . THR A 1 86 ? -4.936 4.182 10.712 1.00 78.75 86 THR A CA 1
ATOM 695 C C . THR A 1 86 ? -5.317 4.338 12.176 1.00 78.75 86 THR A C 1
ATOM 697 O O . THR A 1 86 ? -4.932 3.544 13.030 1.00 78.75 86 THR A O 1
ATOM 700 N N . THR A 1 87 ? -6.104 5.367 12.477 1.00 80.62 87 THR A N 1
ATOM 701 C CA . THR A 1 87 ? -6.742 5.550 13.779 1.00 80.62 87 THR A CA 1
ATOM 702 C C . THR A 1 87 ? -8.241 5.723 13.578 1.00 80.62 87 THR A C 1
ATOM 704 O O . THR A 1 87 ? -8.674 6.562 12.795 1.00 80.62 87 THR A O 1
ATOM 707 N N . HIS A 1 88 ? -9.034 4.949 14.317 1.00 78.75 88 HIS A N 1
ATOM 708 C CA . HIS A 1 88 ? -10.495 4.990 14.279 1.00 78.75 88 HIS A CA 1
ATOM 709 C C . HIS A 1 88 ? -11.074 4.934 15.701 1.00 78.75 88 HIS A C 1
ATOM 711 O O . HIS A 1 88 ? -10.389 4.547 16.649 1.00 78.75 88 HIS A O 1
ATOM 717 N N . GLN A 1 89 ? -12.348 5.309 15.845 1.00 80.00 89 GLN A N 1
ATOM 718 C CA . GLN A 1 89 ? -13.063 5.324 17.133 1.00 80.00 89 GLN A CA 1
ATOM 719 C C . GLN A 1 89 ? -13.984 4.107 17.346 1.00 80.00 89 GLN A C 1
ATOM 721 O O . GLN A 1 89 ? -14.697 4.026 18.345 1.00 80.00 89 GLN A O 1
ATOM 726 N N . ILE A 1 90 ? -13.986 3.151 16.411 1.00 79.50 90 ILE A N 1
ATOM 727 C CA . ILE A 1 90 ? -14.768 1.907 16.520 1.00 79.50 90 ILE A CA 1
ATOM 728 C C . ILE A 1 90 ? -14.321 1.128 17.766 1.00 79.50 90 ILE A C 1
ATOM 730 O O . ILE A 1 90 ? -13.169 0.705 17.860 1.00 79.50 90 ILE A O 1
ATOM 734 N N . LYS A 1 91 ? -15.242 0.950 18.721 1.00 76.69 91 LYS A N 1
ATOM 735 C CA . LYS A 1 91 ? -14.960 0.352 20.039 1.00 76.69 91 LYS A CA 1
ATOM 736 C C . LYS A 1 91 ? -14.597 -1.132 19.968 1.00 76.69 91 LYS A C 1
ATOM 738 O O . LYS A 1 91 ? -13.785 -1.598 20.758 1.00 76.69 91 LYS A O 1
ATOM 743 N N . LEU A 1 92 ? -15.205 -1.864 19.039 1.00 80.25 92 LEU A N 1
ATOM 744 C CA . LEU A 1 92 ? -14.978 -3.287 18.819 1.00 80.25 92 LEU A CA 1
ATOM 745 C C . LEU A 1 92 ? -14.945 -3.530 17.315 1.00 80.25 92 LEU A C 1
ATOM 747 O O . LEU A 1 92 ? -15.904 -3.168 16.644 1.00 80.25 92 LEU A O 1
ATOM 751 N N . ILE A 1 93 ? -13.868 -4.139 16.823 1.00 79.62 93 ILE A N 1
ATOM 752 C CA . ILE A 1 93 ? -13.751 -4.566 15.427 1.00 79.62 93 ILE A CA 1
ATOM 753 C C . ILE A 1 93 ? -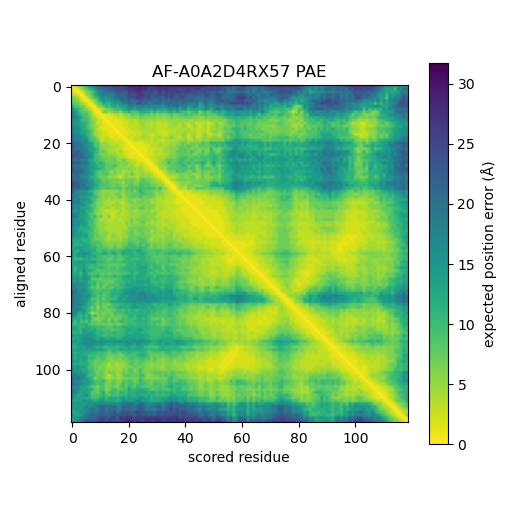13.973 -6.071 15.380 1.00 79.62 93 ILE A C 1
ATOM 755 O O . ILE A 1 93 ? -13.267 -6.805 16.074 1.00 79.62 93 ILE A O 1
ATOM 759 N N . ARG A 1 94 ? -14.928 -6.537 14.575 1.00 83.44 94 ARG A N 1
ATOM 760 C CA . ARG A 1 94 ? -15.175 -7.978 14.378 1.00 83.44 94 ARG A CA 1
ATOM 761 C C . ARG A 1 94 ? -14.567 -8.497 13.084 1.00 83.44 94 ARG A C 1
ATOM 763 O O . ARG A 1 94 ? -14.179 -9.658 13.008 1.00 83.44 94 ARG A O 1
ATOM 770 N N . SER A 1 95 ? -14.493 -7.638 12.081 1.00 81.75 95 SER A N 1
ATOM 771 C CA . SER A 1 95 ? -14.043 -7.961 10.738 1.00 81.75 95 SER A CA 1
ATOM 772 C C . SER A 1 95 ? -13.216 -6.821 10.167 1.00 81.75 95 SER A C 1
ATOM 774 O O . SER A 1 95 ? -13.520 -5.647 10.376 1.00 81.75 95 SER A O 1
ATOM 776 N N . VAL A 1 96 ? -12.164 -7.183 9.442 1.00 82.44 96 VAL A N 1
ATOM 777 C CA . VAL A 1 96 ? -11.321 -6.256 8.693 1.00 82.44 96 VAL A CA 1
ATOM 778 C C . VAL A 1 96 ? -11.166 -6.808 7.287 1.00 82.44 96 VAL A C 1
ATOM 780 O O . VAL A 1 96 ? -10.871 -7.990 7.121 1.00 82.44 96 VAL A O 1
ATOM 783 N N . SER A 1 97 ? -11.337 -5.956 6.284 1.00 84.69 97 SER A N 1
ATOM 784 C CA . SER A 1 97 ? -11.018 -6.277 4.896 1.00 84.69 97 SER A CA 1
ATOM 785 C C . SER A 1 97 ? -10.066 -5.234 4.335 1.00 84.69 97 SER A C 1
ATOM 787 O O . SER A 1 97 ? -10.310 -4.035 4.480 1.00 84.69 97 SER A O 1
ATOM 789 N N . LEU A 1 98 ? -9.015 -5.698 3.669 1.00 85.31 98 LEU A N 1
ATOM 790 C CA . LEU A 1 98 ? -8.059 -4.864 2.958 1.00 85.31 98 LEU A CA 1
ATOM 791 C C . LEU A 1 98 ? -8.137 -5.202 1.471 1.00 85.31 98 LEU A C 1
ATOM 793 O O . LEU A 1 98 ? -7.992 -6.361 1.089 1.00 85.31 98 LEU A O 1
ATOM 797 N N . GLN A 1 99 ? -8.364 -4.189 0.649 1.00 86.50 99 GLN A N 1
ATOM 798 C CA . GLN A 1 99 ? -8.244 -4.277 -0.800 1.00 86.50 99 GLN A CA 1
ATOM 799 C C . GLN A 1 99 ? -7.009 -3.489 -1.212 1.00 86.50 99 GLN A C 1
ATOM 801 O O . GLN A 1 99 ? -6.826 -2.368 -0.748 1.00 86.50 99 GLN A O 1
ATOM 806 N N . LEU A 1 100 ? -6.166 -4.095 -2.041 1.00 83.81 100 LEU A N 1
ATOM 807 C CA . LEU A 1 100 ? -4.930 -3.518 -2.567 1.00 83.81 100 LEU A CA 1
ATOM 808 C C . LEU A 1 100 ? -5.068 -3.321 -4.087 1.00 83.81 100 LEU A C 1
ATOM 810 O O . LEU A 1 100 ? -5.908 -3.991 -4.703 1.00 83.81 100 LEU A O 1
ATOM 814 N N . PRO A 1 101 ? -4.237 -2.462 -4.710 1.00 83.44 101 PRO A N 1
ATOM 815 C CA . PRO A 1 101 ? -4.154 -2.364 -6.163 1.00 83.44 101 PRO A CA 1
ATOM 816 C C . PRO A 1 101 ? -3.978 -3.745 -6.799 1.00 83.44 101 PRO A C 1
ATOM 818 O O . PRO A 1 101 ? -3.072 -4.492 -6.431 1.00 83.44 101 PRO A O 1
ATOM 821 N N . LYS A 1 102 ? -4.789 -4.076 -7.808 1.00 78.44 102 LYS A N 1
ATOM 822 C CA . LYS A 1 102 ? -4.630 -5.338 -8.559 1.00 78.44 102 LYS A CA 1
ATOM 823 C C . LYS A 1 102 ? -3.273 -5.428 -9.256 1.00 78.44 102 LYS A C 1
ATOM 825 O O . LYS A 1 102 ? -2.758 -6.516 -9.477 1.00 78.44 102 LYS A O 1
ATOM 830 N N . THR A 1 103 ? -2.703 -4.272 -9.577 1.00 79.19 103 THR A N 1
ATOM 831 C CA . THR A 1 103 ? -1.430 -4.135 -10.280 1.00 79.19 103 THR A CA 1
ATOM 832 C C . THR A 1 103 ? -0.226 -4.382 -9.390 1.00 79.19 103 THR A C 1
ATOM 834 O O . THR A 1 103 ? 0.873 -4.483 -9.922 1.00 79.19 103 THR A O 1
ATOM 837 N N . LEU A 1 104 ? -0.405 -4.449 -8.062 1.00 75.44 104 LEU A N 1
ATOM 838 C CA . LEU A 1 104 ? 0.679 -4.525 -7.075 1.00 75.44 104 LEU A CA 1
ATOM 839 C C . LEU A 1 104 ? 1.603 -5.736 -7.285 1.00 75.44 104 LEU A C 1
ATOM 841 O O . LEU A 1 104 ? 2.765 -5.699 -6.884 1.00 75.44 104 LEU A O 1
ATOM 845 N N . GLY A 1 105 ? 1.104 -6.780 -7.952 1.00 72.62 105 GLY A N 1
ATOM 846 C CA . GLY A 1 105 ? 1.840 -8.015 -8.197 1.00 72.62 105 GLY A CA 1
ATOM 847 C C . GLY A 1 105 ? 2.017 -8.821 -6.912 1.00 72.62 105 GLY A C 1
ATOM 848 O O . GLY A 1 105 ? 1.107 -8.886 -6.086 1.00 72.62 105 GLY A O 1
ATOM 849 N N . ASP A 1 106 ? 3.189 -9.434 -6.746 1.00 71.12 106 ASP A N 1
ATOM 850 C CA . ASP A 1 106 ? 3.509 -10.228 -5.561 1.00 71.12 106 ASP A CA 1
ATOM 851 C C . ASP A 1 106 ? 3.750 -9.323 -4.346 1.00 71.12 106 ASP A C 1
ATOM 853 O O . ASP A 1 106 ? 4.687 -8.519 -4.318 1.00 71.12 106 ASP A O 1
ATOM 857 N N . TYR A 1 107 ? 2.932 -9.501 -3.312 1.00 72.94 107 TYR A N 1
ATOM 858 C CA . TYR A 1 107 ? 3.093 -8.838 -2.024 1.00 72.94 107 TYR A CA 1
ATOM 859 C C . TYR A 1 107 ? 2.998 -9.848 -0.884 1.00 72.94 107 TYR A C 1
ATOM 861 O O . TYR A 1 107 ? 2.339 -10.884 -0.983 1.00 72.94 107 TYR A O 1
ATOM 869 N N . HIS A 1 108 ? 3.632 -9.521 0.237 1.00 67.12 108 HIS A N 1
ATOM 870 C CA . HIS A 1 108 ? 3.405 -10.223 1.494 1.00 67.12 108 HIS A CA 1
ATOM 871 C C . HIS A 1 108 ? 2.714 -9.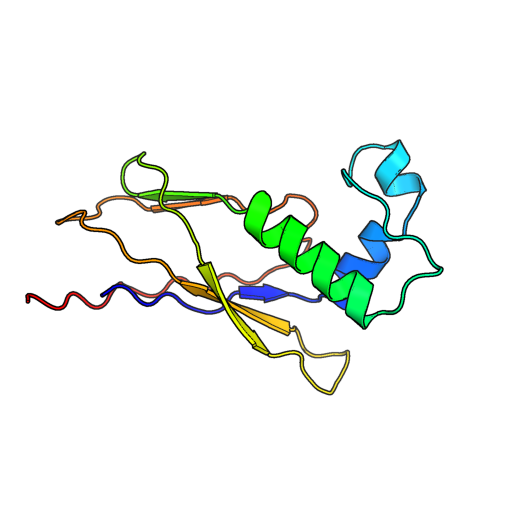272 2.468 1.00 67.12 108 HIS A C 1
ATOM 873 O O . HIS A 1 108 ? 3.170 -8.144 2.674 1.00 67.12 108 HIS A O 1
ATOM 879 N N . LEU A 1 109 ? 1.592 -9.717 3.036 1.00 67.44 109 LEU A N 1
ATOM 880 C CA . LEU A 1 109 ? 0.775 -8.935 3.957 1.00 67.44 109 LEU A CA 1
ATOM 881 C C . LEU A 1 109 ? 0.918 -9.492 5.370 1.00 67.44 109 LEU A C 1
ATOM 883 O O . LEU A 1 109 ? 0.534 -10.631 5.630 1.00 67.44 109 LEU A O 1
ATOM 887 N N . GLN A 1 110 ? 1.396 -8.661 6.293 1.00 63.12 110 GLN A N 1
ATOM 888 C CA . GLN A 1 110 ? 1.426 -8.989 7.712 1.00 63.12 110 GLN A CA 1
ATOM 889 C C . GLN A 1 110 ? 0.445 -8.105 8.487 1.00 63.12 110 GLN A C 1
ATOM 891 O O . GLN A 1 110 ? 0.717 -6.942 8.780 1.00 63.12 110 GLN A O 1
ATOM 896 N N . VAL A 1 111 ? -0.695 -8.678 8.877 1.00 63.91 111 VAL A N 1
ATOM 897 C CA . VAL A 1 111 ? -1.673 -7.994 9.733 1.00 63.91 111 VAL A CA 1
ATOM 898 C C . VAL A 1 111 ? -1.332 -8.264 11.195 1.00 63.91 111 VAL A C 1
ATOM 900 O O . VAL A 1 111 ? -1.261 -9.416 11.618 1.00 63.91 111 VAL A O 1
ATOM 903 N N . VAL A 1 112 ? -1.136 -7.207 11.982 1.00 63.34 112 VAL A N 1
ATOM 904 C CA . VAL A 1 112 ? -0.946 -7.318 13.436 1.00 63.34 112 VAL A CA 1
ATOM 905 C C . VAL A 1 112 ? -2.176 -6.849 14.193 1.00 63.34 112 VAL A C 1
ATOM 907 O O . VAL A 1 112 ? -2.884 -5.936 13.766 1.00 63.34 112 VAL A O 1
ATOM 910 N N . GLN A 1 113 ? -2.421 -7.482 15.338 1.00 57.31 113 GLN A N 1
ATOM 911 C CA . GLN A 1 113 ? -3.547 -7.157 16.201 1.00 57.31 113 GLN A CA 1
ATOM 912 C C . GLN A 1 113 ? -3.430 -5.709 16.726 1.00 57.31 113 GLN A C 1
ATOM 914 O O . GLN A 1 113 ? -2.347 -5.302 17.159 1.00 57.31 113 GLN A O 1
ATOM 919 N N . PRO A 1 114 ? -4.520 -4.918 16.718 1.00 56.47 114 PRO A N 1
ATOM 920 C CA . PRO A 1 114 ? -4.513 -3.561 17.255 1.00 56.47 114 PRO A CA 1
ATOM 921 C C . PRO A 1 114 ? -4.188 -3.544 18.756 1.00 56.47 114 PRO A C 1
ATOM 923 O O . PRO A 1 114 ? -4.733 -4.324 19.535 1.00 56.47 114 PRO A O 1
ATOM 926 N N . ILE A 1 115 ? -3.350 -2.593 19.183 1.00 58.06 115 ILE A N 1
ATOM 927 C CA . ILE A 1 115 ? -3.126 -2.306 20.606 1.00 58.06 115 ILE A CA 1
ATOM 928 C C . ILE A 1 115 ? -4.247 -1.379 21.091 1.00 58.06 115 ILE A C 1
ATOM 930 O O . ILE A 1 115 ? -4.272 -0.182 20.789 1.00 58.06 115 ILE A O 1
ATOM 934 N N . TYR A 1 116 ? -5.186 -1.917 21.865 1.00 54.97 116 TYR A N 1
ATOM 935 C CA . TYR A 1 116 ? -6.212 -1.110 22.519 1.00 54.97 116 TYR A CA 1
ATOM 936 C C . TYR A 1 116 ? -5.582 -0.326 23.676 1.00 54.97 116 TYR A C 1
ATOM 938 O O . TYR A 1 116 ? -5.119 -0.899 24.658 1.00 54.97 116 TYR A O 1
ATOM 946 N N . ARG A 1 117 ? -5.558 1.005 23.555 1.00 53.78 117 ARG A N 1
ATOM 947 C CA . ARG A 1 117 ? -5.319 1.905 24.689 1.00 53.78 117 ARG A CA 1
ATOM 948 C C . ARG A 1 117 ? -6.661 2.509 25.067 1.00 53.78 117 ARG A C 1
ATOM 950 O O . ARG A 1 117 ? -7.205 3.280 24.277 1.00 53.78 117 ARG A O 1
ATOM 957 N N . PHE A 1 118 ? -7.184 2.114 26.221 1.00 47.44 118 PHE A N 1
ATOM 958 C CA . PHE A 1 118 ? -8.270 2.835 26.873 1.00 47.44 118 PHE A CA 1
ATOM 959 C C . PHE A 1 118 ? -7.678 4.164 27.353 1.00 47.44 118 PHE A C 1
ATOM 961 O O . PHE A 1 118 ? -6.715 4.152 28.120 1.00 47.44 118 PHE A O 1
ATOM 968 N N . VAL A 1 119 ? -8.165 5.275 26.800 1.00 51.47 119 VAL A N 1
ATOM 969 C CA . VAL A 1 119 ? -7.873 6.633 27.282 1.00 51.47 119 VAL A CA 1
ATOM 970 C C . VAL A 1 119 ? -9.094 7.102 28.049 1.00 51.47 119 VAL A C 1
ATOM 972 O O . VAL A 1 119 ? -10.206 6.846 27.528 1.00 51.47 119 VAL A O 1
#

Mean predicted aligned error: 9.17 Å

Nearest PDB structures (foldseek):
  8siq-assembly1_L  TM=4.876E-01  e=3.459E-01  Homo sapiens
  3op1-assembly1_B  TM=3.676E-01  e=6.482E+00  Streptococcus pneumoniae
  6s0f-assembly1_B  TM=2.700E-01  e=5.397E+00  uncultured bacterium pG7

pLDDT: mean 72.87, std 12.18, range [35.41, 89.25]

Sequence (119 aa):
MVRQNFSYLYIQKWEAHHRNVEAWLMRDVEKVISSEISSKEASTILLEILINQTHLQADGLSIPLKLTNIIVPSEETQPSHLILETTHQIKLIRSVSLQLPKTLGDYHLQVVQPIYRFV

Secondary structure (DSSP, 8-state):
------EEE-HHHHHHHHH-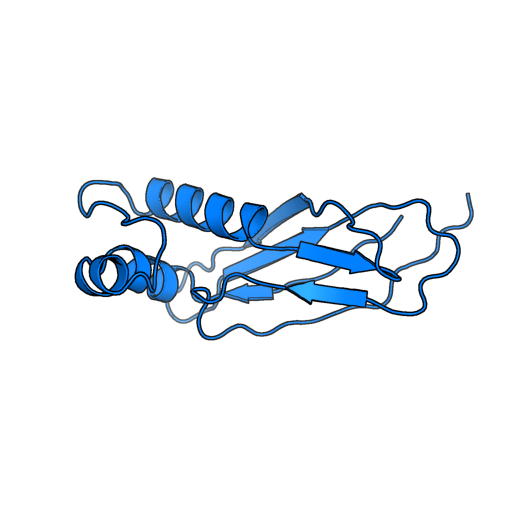HHHHHTTSSSS---TTS-HHHHHHHHHHHHHHH-EEEETTEEE--EEEEEE--SSTTSPEEEEEE-----S----EEEE--GGG-SEEE----------

Solvent-accessible surface area (backbone atoms only — not comparable to full-atom values): 7138 Å² total; per-residue (Å²): 95,43,60,40,51,48,34,39,32,49,59,66,63,40,46,55,51,29,48,34,64,66,41,35,75,72,60,64,34,97,59,72,48,64,89,86,58,52,72,67,58,50,49,50,53,52,52,52,50,43,59,74,46,41,46,40,26,46,72,86,42,79,46,74,72,40,83,77,49,75,48,73,56,96,47,92,90,48,55,24,36,38,28,48,30,43,76,80,83,74,88,74,80,89,44,75,49,80,45,64,46,86,63,60,68,75,66,50,83,47,87,54,80,65,53,86,58,90,126